Protein AF-A0A9X3G0D8-F1 (afdb_monomer)

Radius of gyration: 13.76 Å; Cα contacts (8 Å, |Δi|>4): 205; chains: 1; bounding box: 43×23×30 Å

Structure (mmCIF, N/CA/C/O backbone):
data_AF-A0A9X3G0D8-F1
#
_entry.id   AF-A0A9X3G0D8-F1
#
loop_
_atom_site.group_PDB
_atom_site.id
_atom_site.type_symbol
_atom_site.label_atom_id
_atom_site.label_alt_id
_atom_site.label_comp_id
_atom_site.label_asym_id
_atom_site.label_entity_id
_atom_site.label_seq_id
_atom_site.pdbx_PDB_ins_code
_atom_site.Cartn_x
_atom_site.Cartn_y
_atom_site.Cartn_z
_atom_site.occupancy
_atom_site.B_iso_or_equiv
_atom_site.auth_seq_id
_atom_site.auth_comp_id
_atom_site.auth_asym_id
_atom_site.auth_atom_id
_atom_site.pdbx_PDB_model_num
ATOM 1 N N . MET A 1 1 ? 31.237 -3.954 5.677 1.00 39.12 1 MET A N 1
ATOM 2 C CA . MET A 1 1 ? 29.789 -3.824 5.412 1.00 39.12 1 MET A CA 1
ATOM 3 C C . MET A 1 1 ? 29.425 -4.848 4.356 1.00 39.12 1 MET A C 1
ATOM 5 O O . MET A 1 1 ? 29.818 -4.706 3.206 1.00 39.12 1 MET A O 1
ATOM 9 N N . THR A 1 2 ? 28.814 -5.946 4.778 1.00 40.78 2 THR A N 1
ATOM 10 C CA . THR A 1 2 ? 28.536 -7.113 3.936 1.00 40.78 2 THR A CA 1
ATOM 11 C C . THR A 1 2 ? 27.321 -6.803 3.062 1.00 40.78 2 THR A C 1
ATOM 13 O O . THR A 1 2 ? 26.209 -6.727 3.576 1.00 40.78 2 THR A O 1
ATOM 16 N N . HIS A 1 3 ? 27.530 -6.558 1.765 1.00 40.75 3 HIS A N 1
ATOM 17 C CA . HIS A 1 3 ? 26.436 -6.408 0.802 1.00 40.75 3 HIS A CA 1
ATOM 18 C C . HIS A 1 3 ? 25.724 -7.760 0.648 1.00 40.75 3 HIS A C 1
ATOM 20 O O . HIS A 1 3 ? 26.354 -8.777 0.359 1.00 40.75 3 HIS A O 1
ATOM 26 N N . SER A 1 4 ? 24.419 -7.776 0.916 1.00 47.16 4 SER A N 1
ATOM 27 C CA . SER A 1 4 ? 23.540 -8.932 0.707 1.00 47.16 4 SER A CA 1
ATOM 28 C C . SER A 1 4 ? 23.196 -9.060 -0.791 1.00 47.16 4 SER A C 1
ATOM 30 O O . SER A 1 4 ? 23.198 -8.044 -1.479 1.00 47.16 4 SER A O 1
ATOM 32 N N . PRO A 1 5 ? 22.863 -10.254 -1.323 1.00 50.66 5 PRO A N 1
ATOM 33 C CA . PRO A 1 5 ? 22.714 -10.532 -2.762 1.00 50.66 5 PRO A CA 1
ATOM 34 C C . PRO A 1 5 ? 21.394 -10.014 -3.369 1.00 50.66 5 PRO A C 1
ATOM 36 O O . PRO A 1 5 ? 20.783 -10.659 -4.218 1.00 50.66 5 PRO A O 1
ATOM 39 N N . ARG A 1 6 ? 20.903 -8.868 -2.900 1.00 63.06 6 ARG A N 1
ATOM 40 C CA . ARG A 1 6 ? 19.751 -8.176 -3.473 1.00 63.06 6 ARG A CA 1
ATOM 41 C C . ARG A 1 6 ? 20.256 -6.838 -3.985 1.00 63.06 6 ARG A C 1
ATOM 43 O O . ARG A 1 6 ? 20.680 -6.017 -3.182 1.00 63.06 6 ARG A O 1
ATOM 50 N N . ASP A 1 7 ? 20.141 -6.597 -5.289 1.00 83.00 7 ASP A N 1
ATOM 51 C CA . ASP A 1 7 ? 20.476 -5.310 -5.931 1.00 83.00 7 ASP A CA 1
ATOM 52 C C . ASP A 1 7 ? 19.531 -4.163 -5.512 1.00 83.00 7 ASP A C 1
ATOM 54 O O . ASP A 1 7 ? 19.404 -3.158 -6.211 1.00 83.00 7 ASP A O 1
ATOM 58 N N . TRP A 1 8 ? 18.793 -4.334 -4.413 1.00 85.44 8 TRP A N 1
ATOM 59 C CA . TRP A 1 8 ? 17.843 -3.378 -3.879 1.00 85.44 8 TRP A CA 1
ATOM 60 C C . TRP A 1 8 ? 17.743 -3.463 -2.353 1.00 85.44 8 TRP A C 1
ATOM 62 O O . TRP A 1 8 ? 17.920 -4.529 -1.757 1.00 85.44 8 TRP A O 1
ATOM 72 N N . TRP A 1 9 ? 17.394 -2.339 -1.733 1.00 89.69 9 TRP A N 1
ATOM 73 C CA . TRP A 1 9 ? 17.097 -2.212 -0.305 1.00 89.69 9 TRP A CA 1
ATOM 74 C C . TRP A 1 9 ? 15.841 -1.361 -0.090 1.00 89.69 9 TRP A C 1
ATOM 76 O O . TRP A 1 9 ? 15.357 -0.716 -1.024 1.00 89.69 9 TRP A O 1
ATOM 86 N N . LEU A 1 10 ? 15.295 -1.399 1.127 1.00 92.69 10 LEU A N 1
ATOM 87 C CA . LEU A 1 10 ? 14.201 -0.525 1.544 1.00 92.69 10 LEU A CA 1
ATOM 88 C C . LEU A 1 10 ? 14.766 0.650 2.338 1.00 92.69 10 LEU A C 1
ATOM 90 O O . LEU A 1 10 ? 15.669 0.478 3.154 1.00 92.69 10 LEU A O 1
ATOM 94 N N . ASP A 1 11 ? 14.238 1.825 2.047 1.00 92.81 11 ASP A N 1
ATOM 95 C CA . ASP A 1 11 ? 14.493 3.090 2.717 1.00 92.81 11 ASP A CA 1
ATOM 96 C C . ASP A 1 11 ? 13.152 3.574 3.272 1.00 92.81 11 ASP A C 1
ATOM 98 O O . ASP A 1 11 ? 12.147 3.578 2.552 1.00 92.81 11 ASP A O 1
ATOM 102 N N . GLU A 1 12 ? 13.117 3.903 4.555 1.00 93.06 12 GLU A N 1
ATOM 103 C CA . GLU A 1 12 ? 11.894 4.231 5.284 1.00 93.06 12 GLU A CA 1
ATOM 104 C C . GLU A 1 12 ? 11.996 5.652 5.826 1.00 93.06 12 GLU A C 1
ATOM 106 O O . GLU A 1 12 ? 12.992 6.019 6.452 1.00 93.06 12 GLU A O 1
ATOM 111 N N . ASP A 1 13 ? 10.950 6.441 5.609 1.00 89.19 13 ASP A N 1
ATOM 112 C CA . ASP A 1 13 ? 10.843 7.800 6.130 1.00 89.19 13 ASP A CA 1
ATOM 113 C C . ASP A 1 13 ? 9.445 8.058 6.713 1.00 89.19 13 ASP A C 1
ATOM 115 O O . ASP A 1 13 ? 8.600 7.163 6.831 1.00 89.19 13 ASP A O 1
ATOM 119 N N . GLU A 1 14 ? 9.180 9.292 7.137 1.00 84.94 14 GLU A N 1
ATOM 120 C CA . GLU A 1 14 ? 7.878 9.678 7.685 1.00 84.94 14 GLU A CA 1
ATOM 121 C C . GLU A 1 14 ? 6.731 9.604 6.658 1.00 84.94 14 GLU A C 1
ATOM 123 O O . GLU A 1 14 ? 5.587 9.390 7.057 1.00 84.94 14 GLU A O 1
ATOM 128 N N . HIS A 1 15 ? 7.024 9.629 5.358 1.00 86.62 15 HIS A N 1
ATOM 129 C CA . HIS A 1 15 ? 6.039 9.643 4.276 1.00 86.62 15 HIS A CA 1
ATOM 130 C C . HIS A 1 15 ? 5.851 8.291 3.596 1.00 86.62 15 HIS A C 1
ATOM 132 O O . HIS A 1 15 ? 4.843 8.091 2.933 1.00 86.62 15 HIS A O 1
ATOM 138 N N . GLY A 1 16 ? 6.765 7.333 3.747 1.00 91.94 16 GLY A N 1
ATOM 139 C CA . GLY A 1 16 ? 6.598 6.074 3.041 1.00 91.94 16 GLY A CA 1
ATOM 140 C C . GLY A 1 16 ? 7.678 5.027 3.224 1.00 91.94 16 GLY A C 1
ATOM 141 O O . GLY A 1 16 ? 8.543 5.110 4.092 1.00 91.94 16 GLY A O 1
ATOM 142 N N . VAL A 1 17 ? 7.584 4.017 2.363 1.00 93.88 17 VAL A N 1
ATOM 143 C CA . VAL A 1 17 ? 8.616 2.997 2.174 1.00 93.88 17 VAL A CA 1
ATOM 144 C C . VAL A 1 17 ? 9.034 3.004 0.711 1.00 93.88 17 VAL A C 1
ATOM 146 O O . VAL A 1 17 ? 8.240 2.710 -0.189 1.00 93.88 17 VAL A O 1
ATOM 149 N N . THR A 1 18 ? 10.302 3.301 0.466 1.00 93.75 18 THR A N 1
ATOM 150 C CA . THR A 1 18 ? 10.889 3.365 -0.871 1.00 93.75 18 THR A CA 1
ATOM 151 C C . THR A 1 18 ? 11.818 2.183 -1.085 1.00 93.75 18 THR A C 1
ATOM 153 O O . THR A 1 18 ? 12.759 1.977 -0.328 1.00 93.75 18 THR A O 1
ATOM 156 N N . ALA A 1 19 ? 11.606 1.413 -2.149 1.00 91.56 19 ALA A N 1
ATOM 157 C CA . ALA A 1 19 ? 12.611 0.466 -2.609 1.00 91.56 19 ALA A CA 1
ATOM 158 C C . ALA A 1 19 ? 13.581 1.164 -3.562 1.00 91.56 19 ALA A C 1
ATOM 160 O O . ALA A 1 19 ? 13.170 1.803 -4.537 1.00 91.56 19 ALA A O 1
ATOM 161 N N . ARG A 1 20 ? 14.876 1.009 -3.296 1.00 91.69 20 ARG A N 1
ATOM 162 C CA . ARG A 1 20 ? 15.956 1.663 -4.039 1.00 91.69 20 ARG A CA 1
ATOM 163 C C . ARG A 1 20 ? 16.928 0.633 -4.587 1.00 91.69 20 ARG A C 1
ATOM 165 O O . ARG A 1 20 ? 17.108 -0.424 -3.993 1.00 91.69 20 ARG A O 1
ATOM 172 N N . ARG A 1 21 ? 17.549 0.965 -5.715 1.00 89.31 21 ARG A N 1
ATOM 173 C CA . ARG A 1 21 ? 18.745 0.326 -6.280 1.00 89.31 21 ARG A CA 1
ATOM 174 C C . ARG A 1 21 ? 19.873 1.355 -6.332 1.00 89.31 21 ARG A C 1
ATOM 176 O O . ARG A 1 21 ? 19.630 2.539 -6.104 1.00 89.31 21 ARG A O 1
ATOM 183 N N . GLU A 1 22 ? 21.079 0.935 -6.715 1.00 85.50 22 GLU A N 1
ATOM 184 C CA . GLU A 1 22 ? 22.232 1.842 -6.890 1.00 85.50 22 GLU A CA 1
ATOM 185 C C . GLU A 1 22 ? 21.908 3.078 -7.751 1.00 85.50 22 GLU A C 1
ATOM 187 O O . GLU A 1 22 ? 22.387 4.172 -7.471 1.00 85.50 22 GLU A O 1
ATOM 192 N N . HIS A 1 23 ? 21.043 2.917 -8.758 1.00 82.44 23 HIS A N 1
ATOM 193 C CA . HIS A 1 23 ? 20.699 3.961 -9.727 1.00 82.44 23 HIS A CA 1
ATOM 194 C C . HIS A 1 23 ? 19.453 4.790 -9.367 1.00 82.44 23 HIS A C 1
ATOM 196 O O . HIS A 1 23 ? 19.090 5.680 -10.133 1.00 82.44 23 HIS A O 1
ATOM 202 N N . GLY A 1 24 ? 18.785 4.526 -8.236 1.00 85.94 24 GLY A N 1
ATOM 203 C CA . GLY A 1 24 ? 17.630 5.320 -7.805 1.00 85.94 24 GLY A CA 1
ATOM 204 C C . GLY A 1 24 ? 16.489 4.529 -7.171 1.00 85.94 24 GLY A C 1
ATOM 205 O O . GLY A 1 24 ? 16.587 3.327 -6.921 1.00 85.94 24 GLY A O 1
ATOM 206 N N . ALA A 1 25 ? 15.398 5.238 -6.879 1.00 88.94 25 ALA A N 1
ATOM 207 C CA . ALA A 1 25 ? 14.150 4.631 -6.433 1.00 88.94 25 ALA A CA 1
ATOM 208 C C . ALA A 1 25 ? 13.498 3.885 -7.599 1.00 88.94 25 ALA A C 1
ATOM 210 O O . ALA A 1 25 ? 13.437 4.409 -8.704 1.00 88.94 25 ALA A O 1
ATOM 211 N N . VAL A 1 26 ? 13.023 2.673 -7.335 1.00 89.69 26 VAL A N 1
ATOM 212 C CA . VAL A 1 26 ? 12.321 1.848 -8.331 1.00 89.69 26 VAL A CA 1
ATOM 213 C C . VAL A 1 26 ? 10.857 1.647 -7.965 1.00 89.69 26 VAL A C 1
ATOM 215 O O . VAL A 1 26 ? 10.034 1.243 -8.779 1.00 89.69 26 VAL A O 1
ATOM 218 N N . ALA A 1 27 ? 10.508 1.878 -6.702 1.00 90.50 27 ALA A N 1
ATOM 219 C CA . ALA A 1 27 ? 9.151 1.693 -6.242 1.00 90.50 27 ALA A CA 1
ATOM 220 C C . ALA A 1 27 ? 8.943 2.427 -4.913 1.00 90.50 27 ALA A C 1
ATOM 222 O O . ALA A 1 27 ? 9.842 2.453 -4.074 1.00 90.50 27 ALA A O 1
ATOM 223 N N . HIS A 1 28 ? 7.749 2.962 -4.681 1.00 93.00 28 HIS A N 1
ATOM 224 C CA . HIS A 1 28 ? 7.420 3.709 -3.469 1.00 93.00 28 HIS A CA 1
ATOM 225 C C . HIS A 1 28 ? 6.033 3.333 -2.946 1.00 93.00 28 HIS A C 1
ATOM 227 O O . HIS A 1 28 ? 5.166 2.932 -3.720 1.00 93.00 28 HIS A O 1
ATOM 233 N N . VAL A 1 29 ? 5.845 3.414 -1.636 1.00 95.62 29 VAL A N 1
ATOM 234 C CA . VAL A 1 29 ? 4.530 3.401 -1.000 1.00 95.62 29 VAL A CA 1
ATOM 235 C C . VAL A 1 29 ? 4.428 4.645 -0.156 1.00 95.62 29 VAL A C 1
ATOM 237 O O . VAL A 1 29 ? 5.155 4.760 0.827 1.00 95.62 29 VAL A O 1
ATOM 240 N N . GLU A 1 30 ? 3.530 5.533 -0.547 1.00 95.38 30 GLU A N 1
ATOM 241 C CA . GLU A 1 30 ? 3.248 6.760 0.184 1.00 95.38 30 GLU A CA 1
ATOM 242 C C . GLU A 1 30 ? 2.189 6.491 1.255 1.00 95.38 30 GLU A C 1
ATOM 244 O O . GLU A 1 30 ? 1.243 5.739 1.014 1.00 95.38 30 GLU A O 1
ATOM 249 N N . VAL A 1 31 ? 2.357 7.096 2.429 1.00 94.81 31 VAL A N 1
ATOM 250 C CA . VAL A 1 31 ? 1.461 7.035 3.583 1.00 94.81 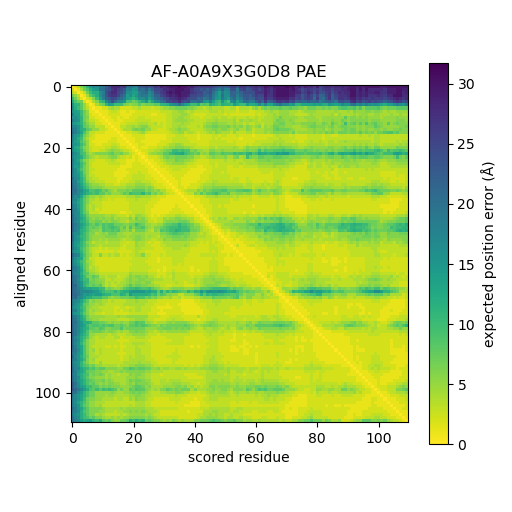31 VAL A CA 1
ATOM 251 C C . VAL A 1 31 ? 1.001 8.448 3.902 1.00 94.81 31 VAL A C 1
ATOM 253 O O . VAL A 1 31 ? 1.794 9.267 4.361 1.00 94.81 31 VAL A O 1
ATOM 256 N N . ALA A 1 32 ? -0.290 8.712 3.722 1.00 94.12 32 ALA A N 1
ATOM 257 C CA . ALA A 1 32 ? -0.908 9.974 4.112 1.00 94.12 32 ALA A CA 1
ATOM 258 C C . ALA A 1 32 ? -1.923 9.737 5.236 1.00 94.12 32 ALA A C 1
ATOM 260 O O . ALA A 1 32 ? -2.862 8.950 5.093 1.00 94.12 32 ALA A O 1
ATOM 261 N N . ASP A 1 33 ? -1.729 10.401 6.375 1.00 91.38 33 ASP A N 1
ATOM 262 C CA . ASP A 1 33 ? -2.678 10.378 7.488 1.00 91.38 33 ASP A CA 1
ATOM 263 C C . ASP A 1 33 ? -3.670 11.543 7.353 1.00 91.38 33 ASP A C 1
ATOM 265 O O . ASP A 1 33 ? -3.361 12.683 7.690 1.00 91.38 33 ASP A O 1
ATOM 269 N N . GLU A 1 34 ? -4.885 11.245 6.889 1.00 91.06 34 GLU A N 1
ATOM 270 C CA . GLU A 1 34 ? -5.967 12.224 6.705 1.00 91.06 34 GLU A CA 1
ATOM 271 C C . GLU A 1 34 ? -6.844 12.366 7.969 1.00 91.06 34 GLU A C 1
ATOM 273 O O . GLU A 1 34 ? -8.014 12.757 7.914 1.00 91.06 34 GLU A O 1
ATOM 278 N N . GLY A 1 35 ? -6.329 11.967 9.136 1.00 86.81 35 GLY A N 1
ATOM 279 C CA . GLY A 1 35 ? -7.013 12.012 10.428 1.00 86.81 35 GLY A CA 1
ATOM 280 C C . GLY A 1 35 ? -8.052 10.901 10.614 1.00 86.81 35 GLY A C 1
ATOM 281 O O . GLY A 1 35 ? -7.926 10.073 11.518 1.00 86.81 35 GLY A O 1
ATOM 282 N N . ALA A 1 36 ? -9.072 10.826 9.757 1.00 88.50 36 ALA A N 1
ATOM 283 C CA . ALA A 1 36 ? -10.114 9.791 9.847 1.00 88.50 36 ALA A CA 1
ATOM 284 C C . ALA A 1 36 ? -9.715 8.466 9.171 1.00 88.50 36 ALA A C 1
ATOM 286 O O 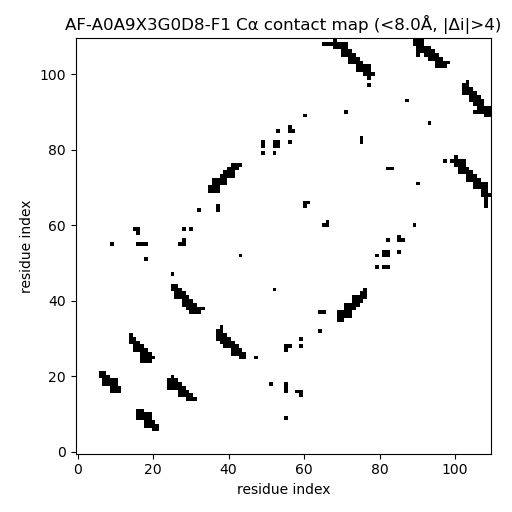. ALA A 1 36 ? -10.136 7.393 9.611 1.00 88.50 36 ALA A O 1
ATOM 287 N N . THR A 1 37 ? -8.875 8.548 8.140 1.00 92.75 37 THR A N 1
ATOM 288 C CA . THR A 1 37 ? -8.471 7.435 7.275 1.00 92.75 37 THR A CA 1
ATOM 289 C C . THR A 1 37 ? -6.991 7.577 6.953 1.00 92.75 37 THR A C 1
ATOM 291 O O . THR A 1 37 ? -6.510 8.693 6.771 1.00 92.75 37 THR A O 1
ATOM 294 N N . VAL A 1 38 ? -6.276 6.460 6.849 1.00 94.94 38 VAL A N 1
ATOM 295 C CA . VAL A 1 38 ? -4.910 6.457 6.309 1.00 94.94 38 VAL A CA 1
ATOM 296 C C . VAL A 1 38 ? -4.961 6.050 4.842 1.00 94.94 38 VAL A C 1
ATOM 298 O O . VAL A 1 38 ? -5.529 5.008 4.505 1.00 94.94 38 VAL A O 1
ATOM 301 N N . GLN A 1 39 ? -4.391 6.872 3.968 1.00 96.19 39 GLN A N 1
ATOM 302 C CA . GLN A 1 39 ? -4.267 6.565 2.550 1.00 96.19 39 GLN A CA 1
ATOM 303 C C . GLN A 1 39 ? -2.902 5.955 2.251 1.00 96.19 39 GLN A C 1
ATOM 305 O O . GLN A 1 39 ? -1.883 6.421 2.761 1.00 96.19 39 GLN A O 1
ATOM 310 N N . LEU A 1 40 ? -2.892 4.916 1.418 1.00 96.31 40 LEU A N 1
ATOM 311 C CA . LEU A 1 40 ? -1.680 4.248 0.958 1.00 96.31 40 LEU A CA 1
ATOM 312 C C . LEU A 1 40 ? -1.641 4.216 -0.568 1.00 96.31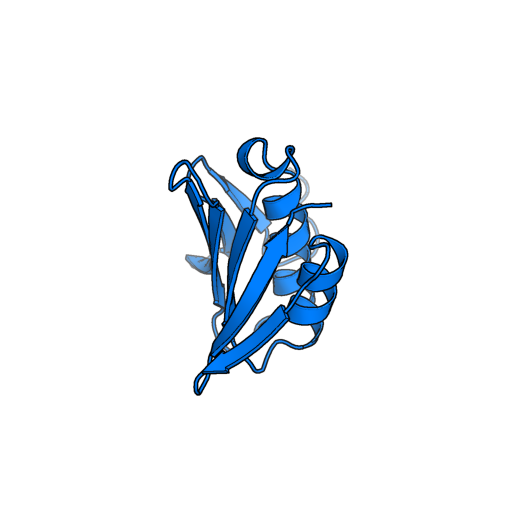 40 LEU A C 1
ATOM 314 O O . LEU A 1 40 ? -2.522 3.630 -1.197 1.00 96.31 40 LEU A O 1
ATOM 318 N N . VAL A 1 41 ? -0.609 4.794 -1.179 1.00 96.56 41 VAL A N 1
ATOM 319 C CA . VAL A 1 41 ? -0.474 4.819 -2.644 1.00 96.56 41 VAL A CA 1
ATOM 320 C C . VAL A 1 41 ? 0.785 4.077 -3.064 1.00 96.56 41 VAL A C 1
ATOM 322 O O . VAL A 1 41 ? 1.901 4.482 -2.747 1.00 96.56 41 VAL A O 1
ATOM 325 N N . PHE A 1 42 ? 0.604 2.972 -3.786 1.00 94.56 42 PHE A N 1
ATOM 326 C CA . PHE A 1 42 ? 1.686 2.117 -4.256 1.00 94.56 42 PHE A CA 1
ATOM 327 C C . PHE A 1 42 ? 2.083 2.489 -5.683 1.00 94.56 42 PHE A C 1
ATOM 329 O O . PHE A 1 42 ? 1.302 2.351 -6.624 1.00 94.56 42 PHE A O 1
ATOM 336 N N . TRP A 1 43 ? 3.349 2.852 -5.841 1.00 90.56 43 TRP A N 1
ATOM 337 C CA . TRP A 1 43 ? 4.010 3.092 -7.116 1.00 90.56 43 TRP A CA 1
ATOM 338 C C . TRP A 1 43 ? 5.029 1.983 -7.378 1.00 90.56 43 TRP A C 1
ATOM 340 O O . TRP A 1 43 ? 5.795 1.592 -6.485 1.00 90.56 43 TRP A O 1
ATOM 350 N N . LEU A 1 44 ? 5.019 1.444 -8.595 1.00 85.75 44 LEU A N 1
ATOM 351 C CA . LEU A 1 44 ? 5.932 0.398 -9.046 1.00 85.75 44 LEU A CA 1
ATOM 352 C C . LEU A 1 44 ? 6.350 0.674 -10.481 1.00 85.75 44 LEU A C 1
ATOM 354 O O . LEU A 1 44 ? 5.480 0.798 -11.343 1.00 85.75 44 LEU A O 1
ATOM 358 N N . ASP A 1 45 ? 7.656 0.683 -10.733 1.00 83.44 45 ASP A N 1
ATOM 359 C CA . ASP A 1 45 ? 8.148 0.578 -12.101 1.00 83.44 45 ASP A CA 1
ATOM 360 C C . ASP A 1 45 ? 7.840 -0.813 -12.674 1.00 83.44 45 ASP A C 1
ATOM 362 O O . ASP A 1 45 ? 7.744 -1.819 -11.957 1.00 83.44 45 ASP A O 1
ATOM 366 N N . GLU A 1 46 ? 7.694 -0.882 -13.994 1.00 74.31 46 GLU A N 1
ATOM 367 C CA . GLU A 1 46 ? 7.445 -2.139 -14.691 1.00 74.31 46 GLU A CA 1
ATOM 368 C C . GLU A 1 46 ? 8.656 -3.087 -14.614 1.00 74.31 46 GLU A C 1
ATOM 370 O O . GLU A 1 46 ? 9.816 -2.674 -14.618 1.00 74.31 46 GLU A O 1
ATOM 375 N N . GLY A 1 47 ? 8.393 -4.398 -14.576 1.00 74.75 47 GLY A N 1
ATOM 376 C CA . GLY A 1 47 ? 9.444 -5.423 -14.647 1.00 74.75 47 GLY A CA 1
ATOM 377 C C . GLY A 1 47 ? 10.230 -5.647 -13.350 1.00 74.75 47 GLY A C 1
ATOM 378 O O . GLY A 1 47 ? 11.270 -6.312 -13.369 1.00 74.75 47 GLY A O 1
ATOM 379 N N . LEU A 1 48 ? 9.756 -5.126 -12.216 1.00 78.38 48 LEU A N 1
ATOM 380 C CA . LEU A 1 48 ? 10.397 -5.345 -10.922 1.00 78.38 48 LEU A CA 1
ATOM 381 C C . LEU A 1 48 ? 10.115 -6.736 -10.331 1.00 78.38 48 LEU A C 1
ATOM 383 O O . LEU A 1 48 ? 9.078 -7.345 -10.604 1.00 78.38 48 LEU A O 1
ATOM 387 N N . PRO A 1 49 ? 11.020 -7.256 -9.477 1.00 81.31 49 PRO A N 1
ATOM 388 C CA . PRO A 1 49 ? 10.788 -8.506 -8.770 1.00 81.31 49 PRO A CA 1
ATOM 389 C C . PRO A 1 49 ? 9.534 -8.422 -7.903 1.00 81.31 49 PRO A C 1
ATOM 391 O O . PRO A 1 49 ? 9.398 -7.518 -7.079 1.00 81.31 49 PRO A O 1
ATOM 394 N N . ARG A 1 50 ? 8.655 -9.419 -8.014 1.00 79.75 50 ARG A N 1
ATOM 395 C CA . ARG A 1 50 ? 7.386 -9.464 -7.269 1.00 79.75 50 ARG A CA 1
ATOM 396 C C . ARG A 1 50 ? 7.562 -9.342 -5.754 1.00 79.75 50 ARG A C 1
ATOM 398 O O . ARG A 1 50 ? 6.740 -8.725 -5.081 1.00 79.75 50 ARG A O 1
ATOM 405 N N . GLN A 1 51 ? 8.663 -9.874 -5.209 1.00 83.94 51 GLN A N 1
ATOM 406 C CA . GLN A 1 51 ? 8.944 -9.796 -3.770 1.00 83.94 51 GLN A CA 1
ATOM 407 C C . GLN A 1 51 ? 9.133 -8.357 -3.269 1.00 83.94 51 GLN A C 1
ATOM 409 O O . GLN A 1 51 ? 8.987 -8.101 -2.080 1.00 83.94 51 GLN A O 1
ATOM 414 N N . LEU A 1 52 ? 9.458 -7.412 -4.155 1.00 86.38 52 LEU A N 1
ATOM 415 C CA . LEU A 1 52 ? 9.654 -6.009 -3.804 1.00 86.38 52 LEU A CA 1
ATOM 416 C C . LEU A 1 52 ? 8.317 -5.311 -3.501 1.00 86.38 52 LEU A C 1
ATOM 418 O O . LEU A 1 52 ? 8.255 -4.430 -2.643 1.00 86.38 52 LEU A O 1
A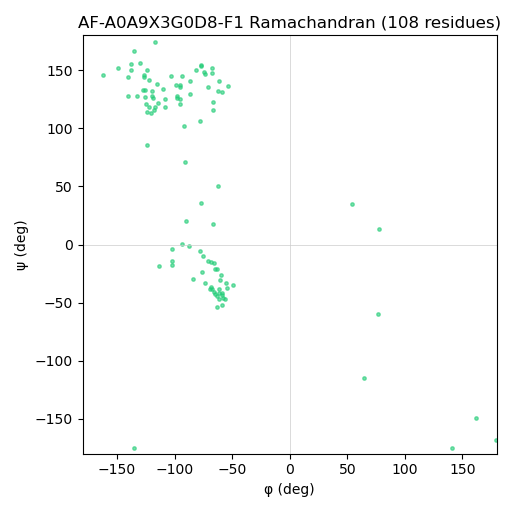TOM 422 N N . GLY A 1 53 ? 7.235 -5.701 -4.183 1.00 86.75 53 GLY A N 1
ATOM 423 C CA . GLY A 1 53 ? 5.877 -5.254 -3.861 1.00 86.75 53 GLY A CA 1
ATOM 424 C C . GLY A 1 53 ? 5.456 -5.716 -2.472 1.00 86.75 53 GLY A C 1
ATOM 425 O O . GLY A 1 53 ? 5.113 -4.900 -1.618 1.00 86.75 53 GLY A O 1
ATOM 426 N N . THR A 1 54 ? 5.561 -7.019 -2.217 1.00 90.50 54 THR A N 1
ATOM 427 C CA . THR A 1 54 ? 5.125 -7.610 -0.947 1.00 90.50 54 THR A CA 1
ATOM 428 C C . THR A 1 54 ? 5.997 -7.189 0.237 1.00 90.50 54 THR A C 1
ATOM 430 O O . THR A 1 54 ? 5.466 -6.921 1.310 1.00 90.50 54 THR A O 1
ATOM 433 N N . ALA A 1 55 ? 7.315 -7.042 0.057 1.00 90.06 55 ALA A N 1
ATOM 434 C CA . ALA A 1 55 ? 8.206 -6.559 1.115 1.00 90.06 55 ALA A CA 1
ATOM 435 C C . ALA A 1 55 ? 7.855 -5.133 1.571 1.00 90.06 55 ALA A C 1
ATOM 437 O O . ALA A 1 55 ? 7.828 -4.871 2.769 1.00 90.06 55 ALA A O 1
ATOM 438 N N . ARG A 1 56 ? 7.529 -4.231 0.636 1.00 91.25 56 ARG A N 1
ATOM 439 C CA . ARG A 1 56 ? 7.088 -2.871 0.982 1.00 91.25 56 ARG A CA 1
ATOM 440 C C . ARG A 1 56 ? 5.716 -2.844 1.630 1.00 91.25 56 ARG A C 1
ATOM 442 O O . ARG A 1 56 ? 5.519 -2.064 2.549 1.00 91.25 56 ARG A O 1
ATOM 449 N N . ALA A 1 57 ? 4.787 -3.685 1.175 1.00 92.62 57 ALA A N 1
ATOM 450 C CA . ALA A 1 57 ? 3.494 -3.812 1.837 1.00 92.62 57 ALA A CA 1
ATOM 451 C C . ALA A 1 57 ? 3.677 -4.229 3.305 1.00 92.62 57 ALA A C 1
ATOM 453 O O . ALA A 1 57 ? 3.129 -3.592 4.192 1.00 92.62 57 ALA A O 1
ATOM 454 N N . ARG A 1 58 ? 4.523 -5.225 3.587 1.00 93.88 58 ARG A N 1
ATOM 455 C CA . ARG A 1 58 ? 4.826 -5.621 4.973 1.00 93.88 58 ARG A CA 1
ATOM 456 C C . ARG A 1 58 ? 5.412 -4.472 5.784 1.00 93.88 58 ARG A C 1
ATOM 458 O O . ARG A 1 58 ? 4.857 -4.134 6.820 1.00 93.88 58 ARG A O 1
ATOM 465 N N . ALA A 1 59 ? 6.463 -3.837 5.267 1.00 92.31 59 ALA A N 1
ATOM 466 C CA . ALA A 1 59 ? 7.123 -2.728 5.948 1.00 92.31 59 ALA A CA 1
ATOM 467 C C . ALA A 1 59 ? 6.165 -1.555 6.214 1.00 92.31 59 ALA A C 1
ATOM 469 O O . ALA A 1 59 ? 6.153 -1.001 7.309 1.00 92.31 59 ALA A O 1
ATOM 470 N N . VAL A 1 60 ? 5.302 -1.198 5.251 1.00 93.56 60 VAL A N 1
ATOM 471 C CA . VAL A 1 60 ? 4.372 -0.083 5.454 1.00 93.56 60 VAL A CA 1
ATOM 472 C C . VAL A 1 60 ? 3.356 -0.400 6.548 1.00 93.56 60 VAL A C 1
ATOM 474 O O . VAL A 1 60 ? 3.106 0.462 7.380 1.00 93.56 60 VAL A O 1
ATOM 477 N N . PHE A 1 61 ? 2.824 -1.626 6.612 1.00 93.12 61 PHE A N 1
ATOM 478 C CA . PHE A 1 61 ? 1.839 -2.018 7.628 1.00 93.12 61 PHE A CA 1
ATOM 479 C C . PHE A 1 61 ? 2.413 -2.146 9.048 1.00 93.12 61 PHE A C 1
ATOM 481 O O . PHE A 1 61 ? 1.643 -2.135 10.005 1.00 93.12 61 PHE A O 1
ATOM 488 N N . GLU A 1 62 ? 3.736 -2.182 9.214 1.00 90.50 62 GLU A N 1
ATOM 489 C CA . GLU A 1 62 ? 4.396 -2.125 10.528 1.00 90.50 62 GLU A CA 1
ATOM 490 C C . GLU A 1 62 ? 4.447 -0.696 11.112 1.00 90.50 62 GLU A C 1
ATOM 492 O O . GLU A 1 62 ? 4.851 -0.497 12.261 1.00 90.50 62 GLU A O 1
ATOM 497 N N . ARG A 1 63 ? 4.007 0.323 10.359 1.00 87.00 63 ARG A N 1
ATOM 498 C CA . ARG A 1 63 ? 4.110 1.725 10.778 1.00 87.00 63 ARG A CA 1
ATOM 499 C C . ARG A 1 63 ? 3.113 2.115 11.877 1.00 87.00 63 ARG A C 1
ATOM 501 O O . ARG A 1 63 ? 1.950 1.705 11.839 1.00 87.00 63 ARG A O 1
ATOM 508 N N . PRO A 1 64 ? 3.490 3.040 12.788 1.00 85.88 64 PRO A N 1
ATOM 509 C CA . PRO A 1 64 ? 2.616 3.489 13.875 1.00 85.88 64 PRO A CA 1
ATOM 510 C C . PRO A 1 64 ? 1.248 4.014 13.420 1.00 85.88 64 PRO A C 1
ATOM 512 O O . PRO A 1 64 ? 0.244 3.721 14.067 1.00 85.88 64 PRO A O 1
ATOM 515 N N . ALA A 1 65 ? 1.183 4.725 12.287 1.00 85.19 65 ALA A N 1
ATOM 516 C CA . ALA A 1 65 ? -0.066 5.261 11.734 1.00 85.19 65 ALA A CA 1
ATOM 517 C C . ALA A 1 65 ? -1.111 4.171 11.416 1.00 85.19 65 ALA A C 1
ATOM 519 O O . ALA A 1 65 ? -2.313 4.443 11.465 1.00 85.19 65 ALA A O 1
ATOM 520 N N . LEU A 1 66 ? -0.653 2.943 11.145 1.00 87.56 66 LEU A N 1
ATOM 521 C CA . LEU A 1 66 ? -1.466 1.776 10.799 1.00 87.56 66 LEU A CA 1
ATOM 522 C C . LEU A 1 66 ? -1.638 0.794 11.972 1.00 87.56 66 LEU A C 1
ATOM 524 O O . LEU A 1 66 ? -2.409 -0.145 11.869 1.00 87.56 66 LEU A O 1
ATOM 528 N N . SER A 1 67 ? -0.995 1.027 13.120 1.00 80.19 67 SER A N 1
ATOM 529 C CA . SER A 1 67 ? -1.049 0.126 14.291 1.00 80.19 67 SER A CA 1
ATOM 530 C C . SER A 1 67 ? -2.413 0.054 14.991 1.00 80.19 67 SER A C 1
ATOM 532 O O . SER A 1 67 ? -2.674 -0.822 15.814 1.00 80.19 67 SER A O 1
ATOM 534 N N . THR A 1 68 ? -3.294 1.004 14.695 1.00 76.12 68 THR A N 1
ATOM 535 C CA . THR A 1 68 ? -4.654 1.058 15.225 1.00 76.12 68 THR A CA 1
ATOM 536 C C . THR A 1 68 ? -5.592 0.587 14.127 1.00 76.12 68 THR A C 1
ATOM 538 O O . THR A 1 68 ? -5.318 0.866 12.966 1.00 76.12 68 THR A O 1
ATOM 541 N N . ARG A 1 69 ? -6.690 -0.112 14.468 1.00 84.56 69 ARG A N 1
ATOM 542 C CA . ARG A 1 69 ? -7.718 -0.638 13.537 1.00 84.56 69 ARG A CA 1
ATOM 543 C C . ARG A 1 69 ? -8.446 0.461 12.751 1.00 84.56 69 ARG A C 1
ATOM 545 O O . ARG A 1 69 ? -9.674 0.552 12.789 1.00 84.56 69 ARG A O 1
ATOM 552 N N . ARG A 1 70 ? -7.714 1.367 12.125 1.00 87.19 70 ARG A N 1
ATOM 553 C CA . ARG A 1 70 ? -8.179 2.561 11.446 1.00 87.19 70 ARG A CA 1
ATOM 554 C C . ARG A 1 70 ? -8.671 2.187 10.061 1.00 87.19 70 ARG A C 1
ATOM 556 O O . ARG A 1 70 ? -8.166 1.223 9.480 1.00 87.19 70 ARG A O 1
ATOM 563 N N . PRO A 1 71 ? -9.650 2.939 9.541 1.00 94.50 71 PRO A N 1
ATOM 564 C CA . PRO A 1 71 ? -9.974 2.893 8.131 1.00 94.50 71 PRO A CA 1
ATOM 565 C C . PRO A 1 71 ? -8.725 3.150 7.289 1.00 94.50 71 PRO A C 1
ATOM 567 O O . PRO A 1 71 ? -7.947 4.065 7.578 1.00 94.50 71 PRO A O 1
ATOM 570 N N . VAL A 1 72 ? -8.565 2.350 6.245 1.00 96.31 72 VAL A N 1
ATOM 571 C CA . VAL A 1 72 ? -7.526 2.518 5.234 1.00 96.31 72 VAL A CA 1
ATOM 572 C C . VAL A 1 72 ? -8.147 2.560 3.854 1.00 96.31 72 VAL A C 1
ATOM 574 O O . VAL A 1 72 ? -9.115 1.852 3.581 1.00 96.31 72 VAL A O 1
ATOM 577 N N . ALA A 1 73 ? -7.558 3.376 2.988 1.00 96.81 73 ALA A N 1
ATOM 578 C CA . ALA A 1 73 ? -7.834 3.387 1.561 1.00 96.81 73 ALA A CA 1
ATOM 579 C C . ALA A 1 73 ? -6.508 3.225 0.821 1.00 96.81 73 ALA A C 1
ATOM 581 O O . ALA A 1 73 ? -5.553 3.951 1.079 1.00 96.81 73 ALA A O 1
ATOM 582 N N . LEU A 1 74 ? -6.428 2.255 -0.077 1.00 96.94 74 LEU A N 1
ATOM 583 C CA . LEU A 1 74 ? -5.215 1.910 -0.792 1.00 96.94 74 LEU A CA 1
ATOM 584 C C . LEU A 1 74 ? -5.436 2.007 -2.293 1.00 96.94 74 LEU A C 1
ATOM 586 O O . LEU A 1 74 ? -6.467 1.571 -2.800 1.00 96.94 74 LEU A O 1
ATOM 590 N N . ALA A 1 75 ? -4.430 2.498 -3.002 1.00 96.38 75 ALA A N 1
ATOM 591 C CA . ALA A 1 75 ? -4.337 2.434 -4.450 1.00 96.38 75 ALA A CA 1
ATOM 592 C C . ALA A 1 75 ? -3.087 1.639 -4.832 1.00 96.38 75 ALA A C 1
ATOM 594 O O . ALA A 1 75 ? -1.984 1.958 -4.392 1.00 96.38 75 ALA A O 1
ATOM 595 N N . LEU A 1 76 ? -3.254 0.603 -5.651 1.00 93.81 76 LEU A N 1
ATOM 596 C CA . LEU A 1 76 ? -2.153 -0.219 -6.150 1.00 93.81 76 LEU A CA 1
ATOM 597 C C . LEU A 1 76 ? -2.325 -0.554 -7.637 1.00 93.81 76 LEU A C 1
ATOM 599 O O . LEU A 1 76 ? -3.454 -0.585 -8.128 1.00 93.81 76 LEU A O 1
ATOM 603 N N . PRO A 1 77 ? -1.246 -0.845 -8.383 1.00 90.38 77 PRO A N 1
ATOM 604 C CA . PRO A 1 77 ? -1.368 -1.255 -9.779 1.00 90.38 77 PRO A CA 1
ATOM 605 C C . PRO A 1 77 ? -2.155 -2.570 -9.912 1.00 90.38 77 PRO A C 1
ATOM 607 O O . PRO A 1 77 ? -1.861 -3.554 -9.238 1.00 90.38 77 PRO A O 1
ATOM 610 N N . HIS A 1 78 ? -3.137 -2.622 -10.818 1.00 84.19 78 HIS A N 1
ATOM 611 C CA . HIS A 1 78 ? -4.055 -3.766 -10.968 1.00 84.19 78 HIS A CA 1
ATOM 612 C C . HIS A 1 78 ? -3.347 -5.087 -11.310 1.00 84.19 78 HIS A C 1
ATOM 614 O O . HIS A 1 78 ? -3.805 -6.162 -10.927 1.00 84.19 78 HIS A O 1
ATOM 620 N N . ARG A 1 79 ? -2.212 -5.025 -12.013 1.00 84.19 79 ARG A N 1
ATOM 621 C CA . ARG A 1 79 ? -1.466 -6.217 -12.447 1.00 84.19 79 ARG A CA 1
ATOM 622 C C . ARG A 1 79 ? -0.676 -6.891 -11.316 1.00 84.19 79 ARG A C 1
ATOM 624 O O . ARG A 1 79 ? -0.215 -8.016 -11.493 1.00 84.19 79 ARG A O 1
ATOM 631 N N . GLU A 1 80 ? -0.570 -6.259 -10.151 1.00 85.69 80 GLU A N 1
ATOM 632 C CA . GLU A 1 80 ? 0.215 -6.749 -9.017 1.00 85.69 80 GLU A CA 1
ATOM 633 C C . GLU A 1 80 ? -0.636 -7.623 -8.081 1.00 85.69 80 GLU A C 1
ATOM 635 O O . GLU A 1 80 ? -0.983 -7.244 -6.963 1.00 85.69 80 GLU A O 1
ATOM 640 N N . THR A 1 81 ? -0.998 -8.827 -8.541 1.00 87.19 81 THR A N 1
ATOM 641 C CA . THR A 1 81 ? -1.865 -9.740 -7.767 1.00 87.19 81 THR A CA 1
ATOM 642 C C . THR A 1 81 ? -1.241 -10.160 -6.434 1.00 87.19 81 THR A C 1
ATOM 644 O O . THR A 1 81 ? -1.946 -10.231 -5.431 1.00 87.19 81 THR A O 1
ATOM 647 N N . ASP A 1 82 ? 0.073 -10.396 -6.389 1.00 90.56 82 ASP A N 1
ATOM 648 C CA . ASP A 1 82 ? 0.766 -10.792 -5.155 1.00 90.56 82 ASP A CA 1
ATOM 649 C C . ASP A 1 82 ? 0.776 -9.650 -4.126 1.00 90.56 82 ASP A C 1
ATOM 651 O O . ASP A 1 82 ? 0.562 -9.878 -2.935 1.00 90.56 82 ASP A O 1
ATOM 655 N N . LEU A 1 83 ? 0.937 -8.406 -4.591 1.00 91.38 83 LEU A N 1
ATOM 656 C CA . LEU A 1 83 ? 0.796 -7.216 -3.754 1.00 91.38 83 LEU A CA 1
ATOM 657 C C . LEU A 1 83 ? -0.632 -7.085 -3.213 1.00 91.38 83 LEU A C 1
ATOM 659 O O . LEU A 1 83 ? -0.809 -6.839 -2.024 1.00 91.38 83 LEU A O 1
ATOM 663 N N . LEU A 1 84 ? -1.646 -7.291 -4.060 1.00 92.94 84 LEU A N 1
ATOM 664 C CA . LEU A 1 84 ? -3.045 -7.266 -3.635 1.00 92.94 84 LEU A CA 1
ATOM 665 C C . LEU A 1 84 ? -3.324 -8.311 -2.545 1.00 92.94 84 LEU A C 1
ATOM 667 O O . LEU A 1 84 ? -4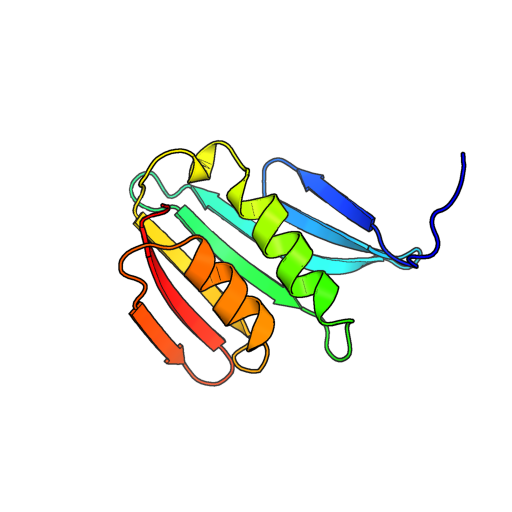.004 -8.009 -1.566 1.00 92.94 84 LEU A O 1
ATOM 671 N N . GLN A 1 85 ? -2.807 -9.534 -2.693 1.00 93.50 85 GLN A N 1
ATOM 672 C CA . GLN A 1 85 ? -2.979 -10.579 -1.679 1.00 93.50 85 GLN A CA 1
ATOM 673 C C . GLN A 1 85 ? -2.276 -10.222 -0.368 1.00 93.50 85 GLN A C 1
ATOM 675 O O . GLN A 1 85 ? -2.870 -10.387 0.696 1.00 93.50 85 GLN A O 1
ATOM 680 N N . GLU A 1 86 ? -1.054 -9.690 -0.437 1.00 95.38 86 GLU A N 1
ATOM 681 C CA . GLU A 1 86 ? -0.330 -9.234 0.749 1.00 95.38 86 GLU A CA 1
ATOM 682 C C . GLU A 1 86 ? -1.093 -8.103 1.457 1.00 95.38 86 GLU A C 1
ATOM 684 O O . GLU A 1 86 ? -1.343 -8.199 2.651 1.00 95.38 86 GLU A O 1
ATOM 689 N N . VAL A 1 87 ? -1.583 -7.093 0.732 1.00 94.56 87 VAL A N 1
ATOM 690 C CA . VAL A 1 87 ? -2.431 -6.025 1.295 1.00 94.56 87 VAL A CA 1
ATOM 691 C C . VAL A 1 87 ? -3.675 -6.601 1.979 1.00 94.56 87 VAL A C 1
ATOM 693 O O . VAL A 1 87 ? -3.981 -6.256 3.120 1.00 94.56 87 VAL A O 1
ATOM 696 N N . ARG A 1 88 ? -4.381 -7.534 1.331 1.00 94.88 88 ARG A N 1
ATOM 697 C CA . ARG A 1 88 ? -5.572 -8.181 1.910 1.00 94.88 88 ARG A CA 1
ATOM 698 C C . ARG A 1 88 ? -5.257 -9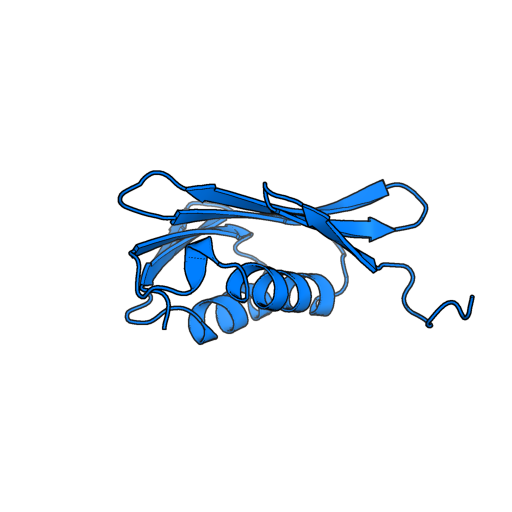.042 3.136 1.00 94.88 88 ARG A C 1
ATOM 700 O O . ARG A 1 88 ? -6.181 -9.383 3.878 1.00 94.88 88 ARG A O 1
ATOM 707 N N . ALA A 1 89 ? -3.995 -9.396 3.376 1.00 95.06 89 ALA A N 1
ATOM 708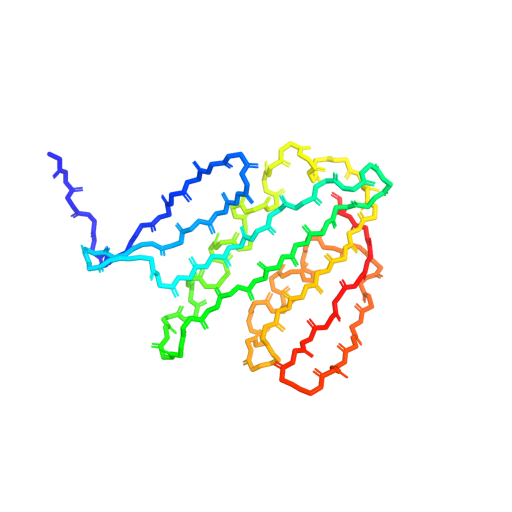 C CA . ALA A 1 89 ? -3.569 -10.068 4.599 1.00 95.06 89 ALA A CA 1
ATOM 709 C C . ALA A 1 89 ? -3.492 -9.112 5.806 1.00 95.06 89 ALA A C 1
ATOM 711 O O . ALA A 1 89 ? -3.666 -9.571 6.935 1.00 95.06 89 ALA A O 1
ATOM 712 N N . HIS A 1 90 ? -3.333 -7.806 5.573 1.00 94.25 90 HIS A N 1
ATOM 713 C CA . HIS A 1 90 ? -3.247 -6.767 6.612 1.00 94.25 90 HIS A CA 1
ATOM 714 C C . HIS A 1 90 ? -4.548 -5.972 6.796 1.00 94.25 90 HIS A C 1
ATOM 716 O O . HIS A 1 90 ? -4.726 -5.303 7.811 1.00 94.25 90 HIS A O 1
ATOM 722 N N . VAL A 1 91 ? -5.488 -6.077 5.849 1.00 95.50 91 VAL A N 1
ATOM 723 C CA . VAL A 1 91 ? -6.758 -5.332 5.860 1.00 95.50 91 VAL A CA 1
ATOM 724 C C . VAL A 1 91 ? -7.949 -6.256 6.162 1.00 95.50 91 VAL A C 1
ATOM 726 O O . VAL A 1 91 ? -8.229 -7.227 5.451 1.00 95.50 91 VAL A O 1
ATOM 729 N N . ALA A 1 92 ? -8.655 -5.999 7.262 1.00 94.19 92 ALA A N 1
ATOM 730 C CA . ALA A 1 92 ? -9.949 -6.591 7.593 1.00 94.19 92 ALA A CA 1
ATOM 731 C C . ALA A 1 92 ? -11.057 -5.969 6.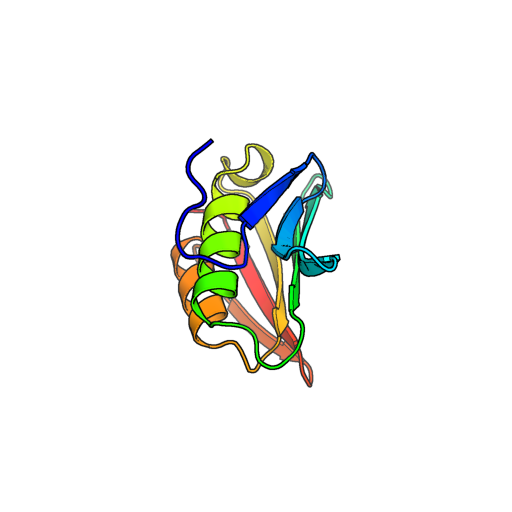740 1.00 94.19 92 ALA A C 1
ATOM 733 O O . ALA A 1 92 ? -10.977 -4.792 6.392 1.00 94.19 92 ALA A O 1
ATOM 734 N N . GLU A 1 93 ? -12.087 -6.769 6.435 1.00 93.00 93 GLU A N 1
ATOM 735 C CA . GLU A 1 93 ? -13.260 -6.319 5.663 1.00 93.00 93 GLU A CA 1
ATOM 736 C C . GLU A 1 93 ? -12.859 -5.675 4.325 1.00 93.00 93 GLU A C 1
ATOM 738 O O . GLU A 1 93 ? -13.466 -4.718 3.871 1.00 93.00 93 GLU A O 1
ATOM 743 N N . ALA A 1 94 ? -11.792 -6.195 3.705 1.00 95.19 94 ALA A N 1
ATOM 744 C CA . ALA A 1 94 ? -11.212 -5.599 2.513 1.00 95.19 94 ALA A CA 1
ATOM 745 C C . ALA A 1 94 ? -12.172 -5.684 1.316 1.00 95.19 94 ALA A C 1
ATOM 747 O O . ALA A 1 94 ? -12.438 -6.780 0.804 1.00 95.19 94 ALA A O 1
ATOM 748 N N . HIS A 1 95 ? -12.616 -4.529 0.834 1.00 96.25 95 HIS A N 1
ATOM 749 C CA . HIS A 1 95 ? -13.317 -4.368 -0.433 1.00 96.25 95 HIS A CA 1
ATOM 750 C C . HIS A 1 95 ? -12.309 -4.011 -1.524 1.00 96.25 95 HIS A C 1
ATOM 752 O O . HIS A 1 95 ? -11.289 -3.383 -1.262 1.00 96.25 95 HIS A O 1
ATOM 758 N N . THR A 1 96 ? -12.522 -4.487 -2.751 1.00 95.62 96 THR A N 1
ATOM 759 C CA . THR A 1 96 ? -11.602 -4.234 -3.868 1.00 95.62 96 THR A CA 1
ATOM 760 C C . THR A 1 96 ? -12.385 -3.788 -5.087 1.00 95.62 96 THR A C 1
ATOM 762 O O . THR A 1 96 ? -13.312 -4.469 -5.524 1.00 95.62 96 THR A O 1
ATOM 765 N N . HIS A 1 97 ? -11.972 -2.661 -5.655 1.00 94.56 97 HIS A N 1
ATOM 766 C CA . HIS A 1 97 ? -12.574 -2.046 -6.826 1.00 94.56 97 HIS A CA 1
ATOM 767 C C . HIS A 1 97 ? -11.504 -1.815 -7.888 1.00 94.56 97 HIS A C 1
ATOM 769 O O . HIS A 1 97 ? -10.433 -1.293 -7.600 1.00 94.56 97 HIS A O 1
ATOM 775 N N . VAL A 1 98 ? -11.784 -2.186 -9.135 1.00 93.75 98 VAL A N 1
ATOM 776 C CA . VAL A 1 98 ? -10.862 -1.943 -10.251 1.00 93.75 98 VAL A CA 1
ATOM 777 C C . VAL A 1 98 ? -11.264 -0.651 -10.957 1.00 93.75 98 VAL A C 1
ATOM 779 O O . VAL A 1 98 ? -12.402 -0.511 -11.402 1.0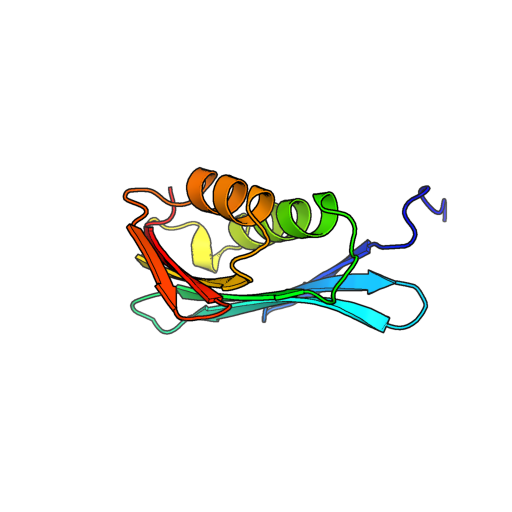0 93.75 98 VAL A O 1
ATOM 782 N N . ALA A 1 99 ? -10.318 0.274 -11.081 1.00 88.75 99 ALA A N 1
ATOM 783 C CA . ALA A 1 99 ? -10.447 1.546 -11.779 1.00 88.75 99 ALA A CA 1
ATOM 784 C C . ALA A 1 99 ? -9.343 1.649 -12.846 1.00 88.75 99 ALA A C 1
ATOM 786 O O . ALA A 1 99 ? -8.253 2.171 -12.611 1.00 88.75 99 ALA A O 1
ATOM 787 N N . GLY A 1 100 ? -9.613 1.101 -14.035 1.00 90.94 100 GLY A N 1
ATOM 788 C CA . GLY A 1 100 ? -8.651 1.079 -15.139 1.00 90.94 100 GLY A CA 1
ATOM 789 C C . GLY A 1 100 ? -7.410 0.243 -14.813 1.00 90.94 100 GLY A C 1
ATOM 790 O O . GLY A 1 100 ? -7.494 -0.974 -14.663 1.00 90.94 100 GLY A O 1
ATOM 791 N N . THR A 1 101 ? -6.246 0.889 -14.732 1.00 89.94 101 THR A N 1
ATOM 792 C CA . THR A 1 101 ? -4.961 0.246 -14.401 1.00 89.94 101 THR A CA 1
ATOM 793 C C . THR A 1 101 ? -4.682 0.173 -12.901 1.00 89.94 101 THR A C 1
ATOM 795 O O . THR A 1 101 ? -3.656 -0.380 -12.506 1.00 89.94 101 THR A O 1
ATOM 798 N N . THR A 1 102 ? -5.584 0.694 -12.073 1.00 91.44 102 THR A N 1
ATOM 799 C CA . THR A 1 102 ? -5.435 0.770 -10.619 1.00 91.44 102 THR A CA 1
ATOM 800 C C . THR A 1 102 ? -6.487 -0.101 -9.938 1.00 91.44 102 THR A C 1
ATOM 802 O O . THR A 1 102 ? -7.651 -0.119 -10.329 1.00 91.44 102 THR A O 1
ATOM 805 N N . CYS A 1 103 ? -6.081 -0.818 -8.899 1.00 94.00 103 CYS A N 1
ATOM 806 C CA . CYS A 1 103 ? -6.962 -1.422 -7.913 1.00 94.00 103 CYS A CA 1
ATOM 807 C C . CYS A 1 103 ? -7.040 -0.512 -6.694 1.00 94.00 103 CYS A C 1
ATOM 809 O O . CYS A 1 103 ? -6.016 -0.143 -6.119 1.00 94.00 103 CYS A O 1
ATOM 811 N N . LEU A 1 104 ? -8.261 -0.192 -6.295 1.00 96.31 104 LEU A N 1
ATOM 812 C CA . LEU A 1 104 ? -8.575 0.448 -5.033 1.00 96.31 104 LEU A CA 1
ATOM 813 C C . LEU A 1 104 ? -8.956 -0.628 -4.024 1.00 96.31 104 LEU A C 1
ATOM 815 O O . LEU A 1 104 ? -9.712 -1.545 -4.351 1.00 96.31 104 LEU A O 1
ATOM 819 N N . VAL A 1 105 ? -8.426 -0.522 -2.813 1.00 96.50 105 VAL A N 1
ATOM 820 C CA . VAL A 1 105 ? -8.794 -1.381 -1.689 1.00 96.50 105 VAL A CA 1
ATOM 821 C C . VAL A 1 105 ? -9.171 -0.499 -0.519 1.00 96.50 105 VAL A C 1
ATOM 823 O O . VAL A 1 105 ? -8.437 0.424 -0.191 1.00 96.50 105 VAL A O 1
ATOM 826 N N . ASP A 1 106 ? -10.280 -0.790 0.135 1.00 96.88 106 ASP A N 1
ATOM 827 C CA . ASP A 1 106 ? -10.675 -0.124 1.369 1.00 96.88 106 ASP A CA 1
ATOM 828 C C . ASP A 1 106 ? -11.036 -1.153 2.437 1.00 96.88 106 ASP A C 1
ATOM 830 O O . ASP A 1 106 ? -11.327 -2.312 2.139 1.00 96.88 106 ASP A O 1
ATOM 834 N N . GLY A 1 107 ? -10.928 -0.746 3.696 1.00 96.00 107 GLY A N 1
ATOM 835 C CA . GLY A 1 107 ? -11.225 -1.597 4.839 1.00 96.00 107 GLY A CA 1
ATOM 836 C C . GLY A 1 107 ? -10.610 -1.033 6.108 1.00 96.00 107 GLY A C 1
ATOM 837 O O . GLY A 1 107 ? -10.453 0.181 6.253 1.00 96.00 107 GLY A O 1
ATOM 838 N N . ARG A 1 108 ? -10.244 -1.907 7.044 1.00 95.38 108 ARG A N 1
ATOM 839 C CA . ARG A 1 108 ? -9.596 -1.508 8.302 1.00 95.38 108 ARG A CA 1
ATOM 840 C C . ARG A 1 108 ? -8.307 -2.276 8.518 1.00 95.38 108 ARG A C 1
ATOM 842 O O . ARG A 1 108 ? -8.252 -3.453 8.176 1.00 95.38 108 ARG A O 1
ATOM 849 N N . VAL A 1 109 ? -7.297 -1.658 9.124 1.00 93.19 109 VAL A N 1
ATOM 850 C CA . VAL A 1 109 ? -6.110 -2.424 9.546 1.00 93.19 109 VAL A CA 1
ATOM 851 C C . VAL A 1 109 ? -6.515 -3.486 10.573 1.00 93.19 109 VAL A C 1
ATOM 853 O O . VAL A 1 109 ? -7.405 -3.241 11.397 1.00 93.19 109 VAL A O 1
ATOM 856 N N . ARG A 1 110 ? -5.918 -4.676 10.469 1.00 90.12 110 ARG A N 1
ATOM 857 C CA . ARG A 1 110 ? -6.173 -5.816 11.363 1.00 90.12 110 ARG A CA 1
ATOM 858 C C . ARG A 1 110 ? -5.619 -5.611 12.767 1.00 90.12 110 ARG A C 1
ATOM 860 O O . ARG A 1 110 ? -4.485 -5.109 12.880 1.00 90.12 110 ARG A O 1
#

Foldseek 3Di:
DDDDPDQWDWDDDPFWIFIAGPVGTAWIWGWDCPPQEIEIETGGDPPDDLVVLLVRLVVRCVDPSQPDFGKYKYKDFPVNVVSVVSNVVQFDPWDWDDDPRIIIIIGTGD

pLDDT: mean 88.08, std 11.25, range [39.12, 96.94]

Solvent-accessible surface area (backbone atoms only — not comparable to full-atom values): 6179 Å² total; per-residue (Å²): 134,86,82,65,102,52,84,53,50,81,47,77,60,96,49,32,35,32,35,31,37,98,91,42,77,53,30,37,32,41,49,45,80,70,85,75,38,37,39,37,44,48,47,71,55,87,92,62,65,70,66,58,50,36,52,42,50,54,59,53,60,73,33,76,91,43,70,48,73,40,42,35,41,35,40,35,54,52,86,43,58,66,36,52,54,49,49,53,72,47,30,39,82,59,46,78,48,81,59,88,68,31,28,38,37,36,34,23,32,103

Sequence (110 aa):
MTHSPRDWWLDEDEHGVTARREHGAVAHVEVADEGATVQLVFWLDEGLPRQLGTARARAVFERPALSTRRPVALALPHRETDLLQEVRAHVAEAHTHVAGTTCLVDGRVR

Nearest PDB structures (foldseek):
  3d3s-assembly2_D  TM=6.353E-01  e=6.718E-04  Bordetella parapertussis 12822
  2k5t-assembly1_A  TM=5.259E-01  e=1.229E-02  Escherichia coli K-12
  6r45-assembly1_B  TM=6.345E-01  e=1.411E-01  Trichoplax adhaerens
  6r45-assembly1_A  TM=5.550E-01  e=5.254E-02  Trichoplax adhaerens
  8heh-assembly1_A  TM=5.764E-01  e=6.036E-01  Serratia marcescens

Mean predicted aligned error: 5.25 Å

Secondary structure (DSSP, 8-state):
----S-S-EEEE-SSEEEEEETTEEEEEEEEEE-SS-EEEEEEE-TT--HHHHHHHHHHHHTSGGGSS--EEEEEEETT-HHHHHHHHHHEEEEEEEEETTEEEEEEEE-